Protein AF-A0A7C7QUJ0-F1 (afdb_monomer_lite)

Secondary structure (DSSP, 8-state):
---------EEEEEE-TT--EEEEEEEETTEEEE-SEEEEEEEEEETTEEEEEEEEE-TTS-EEEEEEE--

pLDDT: mean 93.51, std 7.29, range [60.56, 98.56]

Structure (mmCIF, N/CA/C/O backbone):
data_AF-A0A7C7QUJ0-F1
#
_entry.id   AF-A0A7C7QUJ0-F1
#
loop_
_atom_site.group_PDB
_atom_site.id
_atom_site.type_symbol
_atom_site.label_atom_id
_atom_site.label_alt_id
_atom_site.label_comp_id
_atom_site.label_asym_id
_atom_site.label_entity_id
_atom_site.label_seq_id
_atom_site.pdbx_PDB_ins_code
_atom_site.Cartn_x
_atom_site.Cartn_y
_atom_site.Cartn_z
_atom_site.occupancy
_atom_site.B_iso_or_equiv
_atom_site.auth_seq_id
_atom_site.auth_comp_id
_atom_site.auth_asym_id
_atom_site.auth_atom_id
_atom_site.pdbx_PDB_model_num
ATOM 1 N N . MET A 1 1 ? 9.678 0.182 18.046 1.00 60.56 1 MET A N 1
ATOM 2 C CA . MET A 1 1 ? 10.198 -1.184 17.821 1.00 60.56 1 MET A CA 1
ATOM 3 C C . MET A 1 1 ? 9.785 -1.578 16.418 1.00 60.56 1 MET A C 1
ATOM 5 O O . MET A 1 1 ? 8.594 -1.547 16.149 1.00 60.56 1 MET A O 1
ATOM 9 N N . ILE A 1 2 ? 10.732 -1.855 15.523 1.00 65.75 2 ILE A N 1
ATOM 10 C CA . ILE A 1 2 ? 10.419 -2.372 14.185 1.00 65.75 2 ILE A CA 1
ATOM 11 C C . ILE A 1 2 ? 10.301 -3.889 14.319 1.00 65.75 2 ILE A C 1
ATOM 13 O O . ILE A 1 2 ? 11.204 -4.524 14.863 1.00 65.75 2 ILE A O 1
ATOM 17 N N . LYS A 1 3 ? 9.176 -4.454 13.882 1.00 79.31 3 LYS A N 1
ATOM 18 C CA . LYS A 1 3 ? 8.961 -5.900 13.825 1.00 79.31 3 LYS A CA 1
ATOM 19 C C . LYS A 1 3 ? 8.760 -6.279 12.368 1.00 79.31 3 LYS A C 1
ATOM 21 O O . LYS A 1 3 ? 7.771 -5.872 11.768 1.00 79.31 3 LYS A O 1
ATOM 26 N N . THR A 1 4 ? 9.672 -7.074 11.825 1.00 73.81 4 THR A N 1
ATOM 27 C CA . THR A 1 4 ? 9.519 -7.616 10.476 1.00 73.81 4 THR A CA 1
ATOM 28 C C . THR A 1 4 ? 8.491 -8.739 10.509 1.00 73.81 4 THR A C 1
ATOM 30 O O . THR A 1 4 ? 8.624 -9.701 11.269 1.00 73.81 4 THR A O 1
ATOM 33 N N . VAL A 1 5 ? 7.442 -8.597 9.706 1.00 76.25 5 VAL A N 1
ATOM 34 C CA . VAL A 1 5 ? 6.397 -9.603 9.522 1.00 76.25 5 VAL A CA 1
ATOM 35 C C . VAL A 1 5 ? 6.256 -9.827 8.020 1.00 76.25 5 VAL A C 1
ATOM 37 O O . VAL A 1 5 ? 5.565 -9.076 7.346 1.00 76.25 5 VAL A O 1
ATOM 40 N N . ASN A 1 6 ? 6.901 -10.871 7.500 1.00 82.06 6 ASN A N 1
ATOM 41 C CA . ASN A 1 6 ? 6.771 -11.279 6.097 1.00 82.06 6 ASN A CA 1
ATOM 42 C C . ASN A 1 6 ? 5.529 -12.163 5.932 1.00 82.06 6 ASN A C 1
ATOM 44 O O . ASN A 1 6 ? 5.635 -13.366 5.704 1.00 82.06 6 ASN A O 1
ATOM 48 N N . ALA A 1 7 ? 4.347 -11.583 6.146 1.00 89.94 7 ALA A N 1
ATOM 49 C CA . ALA A 1 7 ? 3.075 -12.284 6.008 1.00 89.94 7 ALA A CA 1
ATOM 50 C C . ALA A 1 7 ? 2.267 -11.698 4.844 1.00 89.94 7 ALA A C 1
ATOM 52 O O . ALA A 1 7 ? 2.202 -10.474 4.720 1.00 89.94 7 ALA A O 1
ATOM 53 N N . PRO A 1 8 ? 1.610 -12.539 4.027 1.00 93.38 8 PRO A N 1
ATOM 54 C CA . PRO A 1 8 ? 0.722 -12.045 2.987 1.00 93.38 8 PRO A CA 1
ATOM 55 C C . PRO A 1 8 ? -0.464 -11.294 3.606 1.00 93.38 8 PRO A C 1
ATOM 57 O O . PRO A 1 8 ? -1.009 -11.693 4.641 1.00 93.38 8 PRO A O 1
ATOM 60 N N . VAL A 1 9 ? -0.872 -10.214 2.944 1.00 96.25 9 VAL A N 1
ATOM 61 C CA . VAL A 1 9 ? -2.024 -9.381 3.306 1.00 96.25 9 VAL A CA 1
ATOM 62 C C . VAL A 1 9 ? -2.864 -9.103 2.066 1.00 96.25 9 VAL A C 1
ATOM 64 O O . VAL A 1 9 ? -2.343 -9.059 0.953 1.00 96.25 9 VAL A O 1
ATOM 67 N N . SER A 1 10 ? -4.166 -8.896 2.246 1.00 97.25 10 SER A N 1
ATOM 68 C CA . SER A 1 10 ? -5.012 -8.353 1.178 1.00 97.25 10 SER A CA 1
ATOM 69 C C . SER A 1 10 ? -4.972 -6.833 1.244 1.00 97.25 10 SER A C 1
ATOM 71 O O . SER A 1 10 ? -5.080 -6.277 2.334 1.00 97.25 10 SER A O 1
ATOM 73 N N . VAL A 1 11 ? -4.830 -6.164 0.103 1.00 97.62 11 VAL A N 1
ATOM 74 C CA . VAL A 1 11 ? -4.722 -4.701 0.028 1.00 97.62 11 VAL A CA 1
ATOM 75 C C . VAL A 1 11 ? -5.838 -4.156 -0.850 1.00 97.62 11 VAL A C 1
ATOM 77 O O . VAL A 1 11 ? -6.073 -4.654 -1.949 1.00 97.62 11 VAL A O 1
ATOM 80 N N . GLU A 1 12 ? -6.502 -3.115 -0.366 1.00 98.38 12 GLU A N 1
ATOM 81 C CA . GLU A 1 12 ? -7.371 -2.261 -1.166 1.00 98.38 12 GLU A CA 1
ATOM 82 C C . GLU A 1 12 ? -6.565 -1.049 -1.624 1.00 98.38 12 GLU A C 1
ATOM 84 O O . GLU A 1 12 ? -5.834 -0.444 -0.833 1.00 98.38 12 GLU A O 1
ATOM 89 N N . ALA A 1 13 ? -6.693 -0.685 -2.897 1.00 97.31 13 ALA A N 1
ATOM 90 C CA . ALA A 1 13 ? -5.984 0.449 -3.463 1.00 97.31 13 ALA A CA 1
ATOM 91 C C . ALA A 1 13 ? -6.865 1.242 -4.423 1.00 97.31 13 ALA A C 1
ATOM 93 O O . ALA A 1 13 ? -7.703 0.691 -5.139 1.00 97.31 13 ALA A O 1
ATOM 94 N N . ARG A 1 14 ? -6.624 2.551 -4.461 1.00 97.06 14 ARG A N 1
ATOM 95 C CA . ARG A 1 14 ? -7.179 3.465 -5.452 1.00 97.06 14 ARG A CA 1
ATOM 96 C C . ARG A 1 14 ? -6.148 3.705 -6.545 1.00 97.06 14 ARG A C 1
ATOM 98 O O . ARG A 1 14 ? -4.995 4.011 -6.247 1.00 97.06 14 ARG A O 1
ATOM 105 N N . PHE A 1 15 ? -6.608 3.627 -7.783 1.00 96.12 15 PHE A N 1
ATOM 106 C CA . PHE A 1 15 ? -5.895 4.102 -8.959 1.00 96.12 15 PHE A CA 1
ATOM 107 C C . PHE A 1 15 ? -6.421 5.498 -9.279 1.00 96.12 15 PHE A C 1
ATOM 109 O O . PHE A 1 15 ? -7.635 5.712 -9.240 1.00 96.12 15 PHE A O 1
ATOM 116 N N . ASP A 1 16 ? -5.531 6.446 -9.535 1.00 95.12 16 ASP A N 1
ATOM 117 C CA . ASP A 1 16 ? -5.918 7.753 -10.063 1.00 95.12 16 ASP A CA 1
ATOM 118 C C . ASP A 1 16 ? -5.771 7.819 -11.590 1.00 95.12 16 ASP A C 1
ATOM 120 O O . ASP A 1 16 ? -5.376 6.852 -12.243 1.00 95.12 16 ASP A O 1
ATOM 124 N N . GLU A 1 17 ? -6.145 8.965 -12.160 1.00 96.44 17 GLU A N 1
ATOM 125 C CA . GLU A 1 17 ? -6.112 9.221 -13.606 1.00 96.44 17 GLU A CA 1
ATOM 126 C C . GLU A 1 17 ? -4.688 9.167 -14.189 1.00 96.44 17 GLU A C 1
ATOM 128 O O . GLU A 1 17 ? -4.523 8.923 -15.383 1.00 96.44 17 GLU A O 1
ATOM 133 N N . GLU A 1 18 ? -3.661 9.337 -13.351 1.00 95.06 18 GLU A N 1
ATOM 134 C CA . GLU A 1 18 ? -2.244 9.239 -13.723 1.00 95.06 18 GLU A CA 1
ATOM 135 C C . GLU A 1 18 ? -1.711 7.798 -13.610 1.00 95.06 18 GLU A C 1
ATOM 137 O O . GLU A 1 18 ? -0.566 7.519 -13.971 1.00 95.06 18 GLU A O 1
ATOM 142 N N . GLY A 1 19 ? -2.539 6.860 -13.136 1.00 91.06 19 GLY A N 1
ATOM 143 C CA . GLY A 1 19 ? -2.178 5.459 -12.934 1.00 91.06 19 GLY A CA 1
ATOM 144 C C . GLY A 1 19 ? -1.419 5.197 -11.632 1.00 91.06 19 GLY A C 1
ATOM 145 O O . GLY A 1 19 ? -0.903 4.093 -11.438 1.00 91.06 19 GLY A O 1
ATOM 146 N N . THR A 1 20 ? -1.352 6.168 -10.719 1.00 91.00 20 THR A N 1
ATOM 147 C CA . THR A 1 20 ? -0.714 5.973 -9.417 1.00 91.00 20 THR A CA 1
ATOM 148 C C . THR A 1 20 ? -1.578 5.071 -8.547 1.00 91.00 20 THR A C 1
ATOM 150 O O . THR A 1 20 ? -2.753 5.338 -8.293 1.00 91.00 20 THR A O 1
ATOM 153 N N . VAL A 1 21 ? -0.963 4.010 -8.025 1.00 93.62 21 VAL A N 1
ATOM 154 C CA . VAL A 1 21 ? -1.599 3.091 -7.078 1.00 93.62 21 VAL A CA 1
ATOM 155 C C . VAL A 1 21 ? -1.362 3.588 -5.657 1.00 93.62 21 VAL A C 1
ATOM 157 O O . VAL A 1 21 ? -0.223 3.682 -5.188 1.00 93.62 21 VAL A O 1
ATOM 160 N N . THR A 1 22 ? -2.442 3.909 -4.952 1.00 96.38 22 THR A N 1
ATOM 161 C CA . THR A 1 22 ? -2.396 4.350 -3.554 1.00 96.38 22 THR A CA 1
ATOM 162 C C . THR A 1 22 ? -3.184 3.382 -2.678 1.00 96.38 22 THR A C 1
ATOM 164 O O . THR A 1 22 ? -4.399 3.277 -2.858 1.00 96.38 22 THR A O 1
ATOM 167 N N . PRO A 1 23 ? -2.541 2.675 -1.731 1.00 98.06 23 PRO A N 1
ATOM 168 C CA . PRO A 1 23 ? -3.251 1.778 -0.831 1.00 98.06 23 PRO A CA 1
ATOM 169 C C . PRO A 1 23 ? -4.152 2.581 0.118 1.00 98.06 23 PRO A C 1
ATOM 171 O O . PRO A 1 23 ? -3.759 3.632 0.625 1.00 98.06 23 PRO A O 1
ATOM 174 N N . THR A 1 24 ? -5.363 2.085 0.357 1.00 98.50 24 THR A N 1
ATOM 175 C CA . THR A 1 24 ? -6.379 2.724 1.212 1.00 98.50 24 THR A CA 1
ATOM 176 C C . THR A 1 24 ? -6.692 1.905 2.460 1.00 98.50 24 THR A C 1
ATOM 178 O O . THR A 1 24 ? -7.062 2.461 3.495 1.00 98.50 24 THR A O 1
ATOM 181 N N . ALA A 1 25 ? -6.519 0.586 2.387 1.00 98.56 25 ALA A N 1
ATOM 182 C CA . ALA A 1 25 ? -6.618 -0.314 3.525 1.00 98.56 25 ALA A CA 1
ATOM 183 C C . ALA A 1 25 ? -5.834 -1.603 3.262 1.00 98.56 25 ALA A C 1
ATOM 185 O O . ALA A 1 25 ? -5.587 -1.973 2.113 1.00 98.56 25 ALA A O 1
ATOM 186 N N . PHE A 1 26 ? -5.486 -2.319 4.326 1.00 98.19 26 PHE A N 1
ATOM 187 C CA . PHE A 1 26 ? -5.030 -3.702 4.225 1.00 98.19 26 PHE A CA 1
ATOM 188 C C . PHE A 1 26 ? -5.700 -4.576 5.283 1.00 98.19 26 PHE A C 1
ATOM 190 O O . PHE A 1 26 ? -6.035 -4.113 6.372 1.00 98.19 26 PHE A O 1
ATOM 197 N N . THR A 1 27 ? -5.894 -5.854 4.970 1.00 97.81 27 THR A N 1
ATOM 198 C CA . THR A 1 27 ? -6.449 -6.848 5.889 1.00 97.81 27 THR A CA 1
ATOM 199 C C . THR A 1 27 ? -5.392 -7.889 6.217 1.00 97.81 27 THR A C 1
ATOM 201 O O . THR A 1 27 ? -4.866 -8.569 5.334 1.00 97.81 27 THR A O 1
ATOM 204 N N . TRP A 1 28 ? -5.100 -8.025 7.508 1.00 95.44 28 TRP A N 1
ATOM 205 C CA . TRP A 1 28 ? -4.126 -8.963 8.050 1.00 95.44 28 TRP A CA 1
ATOM 206 C C . TRP A 1 28 ? -4.729 -9.698 9.248 1.00 95.44 28 TRP A C 1
ATOM 208 O O . TRP A 1 28 ? -5.299 -9.078 10.143 1.00 95.44 28 TRP A O 1
ATOM 218 N N . GLN A 1 29 ? -4.641 -11.032 9.248 1.00 93.81 29 GLN A N 1
ATOM 219 C CA . GLN A 1 29 ? -5.211 -11.902 10.293 1.00 93.81 29 GLN A CA 1
ATOM 220 C C . GLN A 1 29 ? -6.696 -11.617 10.602 1.00 93.81 29 GLN A C 1
ATOM 222 O O . GLN A 1 29 ? -7.122 -11.630 11.753 1.00 93.81 29 GLN A O 1
ATOM 227 N N . GLY A 1 30 ? -7.490 -11.332 9.565 1.00 95.56 30 GLY A N 1
ATOM 228 C CA . GLY A 1 30 ? -8.922 -11.040 9.701 1.00 95.56 30 GLY A CA 1
ATOM 229 C C . GLY A 1 30 ? -9.245 -9.649 10.254 1.00 95.56 30 GLY A C 1
ATOM 230 O O . GLY A 1 30 ? -10.418 -9.332 10.429 1.00 95.56 30 GLY A O 1
ATOM 231 N N . ARG A 1 31 ? -8.235 -8.805 10.505 1.00 96.06 31 ARG A N 1
ATOM 232 C CA . ARG A 1 31 ? -8.413 -7.407 10.903 1.00 96.06 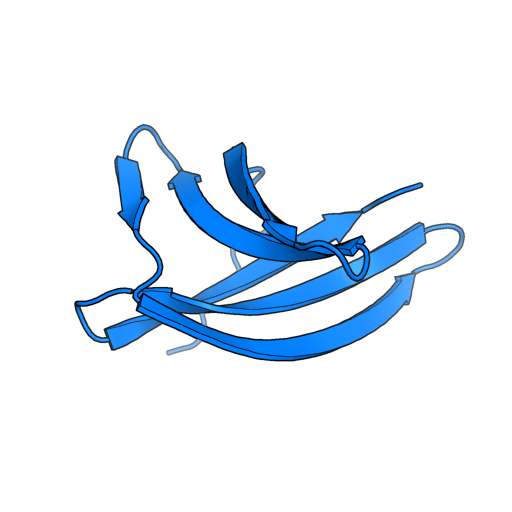31 ARG A CA 1
ATOM 233 C C . ARG A 1 31 ? -8.052 -6.475 9.755 1.00 96.06 31 ARG A C 1
ATOM 235 O O . ARG A 1 31 ? -6.966 -6.572 9.188 1.00 96.06 31 ARG A O 1
ATOM 242 N N . THR A 1 32 ? -8.953 -5.548 9.457 1.00 98.00 32 THR A N 1
ATOM 243 C CA . THR A 1 32 ? -8.727 -4.481 8.480 1.00 98.00 32 THR A CA 1
ATOM 244 C C . THR A 1 32 ? -8.127 -3.255 9.159 1.00 98.00 32 THR A C 1
ATOM 246 O O . THR A 1 32 ? -8.580 -2.821 10.221 1.00 98.00 32 THR A O 1
ATOM 249 N N . TYR A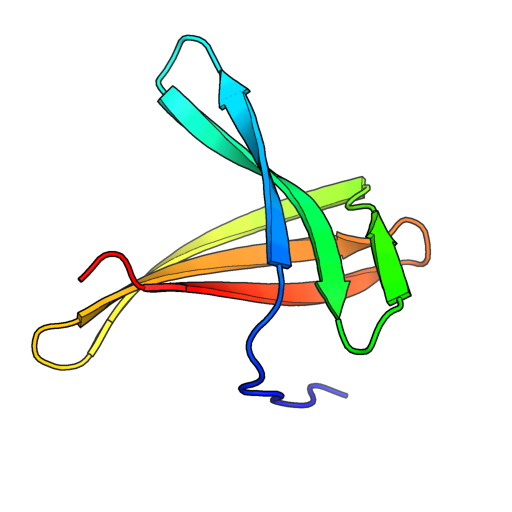 1 33 ? -7.103 -2.701 8.527 1.00 97.94 33 TYR A N 1
ATOM 250 C CA . TYR A 1 33 ? -6.399 -1.494 8.921 1.00 97.94 33 TYR A CA 1
ATOM 251 C C . TYR A 1 33 ? -6.586 -0.460 7.815 1.00 97.94 33 TYR A C 1
ATOM 253 O O . TYR A 1 33 ? -6.093 -0.633 6.701 1.00 97.94 33 TYR A O 1
ATOM 261 N N . HIS A 1 34 ? -7.316 0.611 8.121 1.00 98.50 34 HIS A N 1
ATOM 262 C CA . HIS A 1 34 ? -7.441 1.750 7.217 1.00 98.50 34 HIS A CA 1
ATOM 263 C C . HIS A 1 34 ? -6.156 2.573 7.225 1.00 98.50 34 HIS A C 1
ATOM 265 O O . HIS A 1 34 ? -5.523 2.736 8.271 1.00 98.50 34 HIS A O 1
ATOM 271 N N . ILE A 1 35 ? -5.793 3.099 6.059 1.00 98.50 35 ILE A N 1
ATOM 272 C CA . ILE A 1 35 ? -4.596 3.912 5.867 1.00 98.50 35 ILE A CA 1
ATOM 273 C C . ILE A 1 35 ? -5.009 5.382 5.873 1.00 98.50 35 ILE A C 1
ATOM 275 O O . ILE A 1 35 ? -5.858 5.801 5.088 1.00 98.50 35 ILE A O 1
ATOM 279 N N . SER A 1 36 ? -4.422 6.162 6.777 1.00 98.25 36 SER 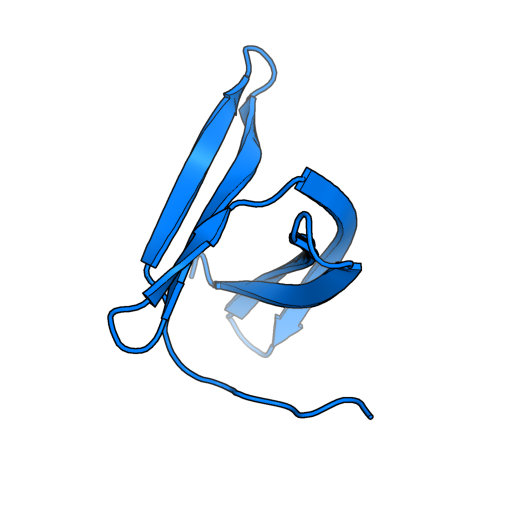A N 1
ATOM 280 C CA . SER A 1 36 ? -4.607 7.613 6.852 1.00 98.25 36 SER A CA 1
ATOM 281 C C . SER A 1 36 ? -3.555 8.381 6.062 1.00 98.25 36 SER A C 1
ATOM 283 O O . SER A 1 36 ? -3.834 9.494 5.629 1.00 98.25 36 SER A O 1
ATOM 285 N N . ASP A 1 37 ? -2.357 7.814 5.896 1.00 98.12 37 ASP A N 1
ATOM 286 C CA . ASP A 1 37 ? -1.271 8.454 5.157 1.00 98.12 37 ASP A CA 1
ATOM 287 C C . ASP A 1 37 ? -0.354 7.429 4.477 1.00 98.12 37 ASP A C 1
ATOM 289 O O . ASP A 1 37 ? -0.161 6.314 4.974 1.00 98.12 37 ASP A O 1
ATOM 293 N N . VAL A 1 38 ? 0.225 7.824 3.343 1.00 97.81 38 VAL A N 1
ATOM 294 C CA . VAL A 1 38 ? 1.209 7.038 2.592 1.00 97.81 38 VAL A CA 1
ATOM 295 C C . VAL A 1 38 ? 2.479 7.861 2.454 1.00 97.81 38 VAL A C 1
ATOM 297 O O . VAL A 1 38 ? 2.522 8.863 1.742 1.00 97.81 38 VAL A O 1
ATOM 300 N N . GLY A 1 39 ? 3.530 7.398 3.119 1.00 96.50 39 GLY A N 1
ATOM 301 C CA . GLY A 1 39 ? 4.832 8.038 3.130 1.00 96.50 39 GLY A CA 1
ATOM 302 C C . GLY A 1 39 ? 5.712 7.614 1.955 1.00 96.50 39 GLY A C 1
ATOM 303 O O . GLY A 1 39 ? 5.297 7.539 0.795 1.00 96.50 39 GLY A O 1
ATOM 304 N N . ARG A 1 40 ? 6.986 7.358 2.270 1.00 96.44 40 ARG A N 1
ATOM 305 C CA . ARG A 1 40 ? 8.003 7.012 1.274 1.00 96.44 40 ARG A CA 1
ATOM 306 C C . ARG A 1 40 ? 7.603 5.753 0.503 1.00 96.44 40 ARG A C 1
ATOM 308 O O . ARG A 1 40 ? 7.191 4.756 1.091 1.00 96.44 40 ARG A O 1
ATOM 315 N N . ARG A 1 41 ? 7.816 5.807 -0.809 1.00 96.62 41 ARG A N 1
ATOM 316 C CA . ARG A 1 41 ? 7.751 4.673 -1.731 1.00 96.62 41 ARG A CA 1
ATOM 317 C C . ARG A 1 41 ? 9.152 4.382 -2.255 1.00 96.62 41 ARG A C 1
ATOM 319 O O . ARG A 1 41 ? 9.927 5.319 -2.458 1.00 96.62 41 ARG A O 1
ATOM 326 N N . TRP A 1 42 ? 9.484 3.115 -2.453 1.00 95.81 42 TRP A N 1
ATOM 327 C CA . TRP A 1 42 ? 10.741 2.712 -3.081 1.00 95.81 42 TRP A CA 1
ATOM 328 C C . TRP A 1 42 ? 10.577 1.389 -3.820 1.00 95.81 42 TRP A C 1
ATOM 330 O O . TRP A 1 42 ? 9.564 0.702 -3.698 1.00 95.81 42 TRP A O 1
ATOM 340 N N . THR A 1 43 ? 11.571 1.063 -4.635 1.00 95.94 43 THR A N 1
ATOM 341 C CA . THR A 1 43 ? 11.623 -0.196 -5.366 1.00 95.94 43 THR A CA 1
ATOM 342 C C . THR A 1 43 ? 12.934 -0.881 -5.050 1.00 95.94 43 THR A C 1
ATOM 344 O O . THR A 1 43 ? 13.981 -0.233 -5.049 1.00 95.94 43 THR A O 1
ATOM 347 N N . GLU A 1 44 ? 12.861 -2.180 -4.811 1.00 95.06 44 GLU A N 1
ATOM 348 C CA . GLU A 1 44 ? 14.013 -3.053 -4.651 1.00 95.06 44 GLU A CA 1
ATOM 349 C C . GLU A 1 44 ? 13.988 -4.133 -5.735 1.00 95.06 44 GLU A C 1
ATOM 351 O O . GLU A 1 44 ? 12.947 -4.445 -6.320 1.00 95.06 44 GLU A O 1
ATOM 356 N N . THR A 1 45 ? 15.162 -4.651 -6.072 1.00 94.25 45 THR A N 1
ATOM 357 C CA . THR A 1 45 ? 15.302 -5.782 -6.988 1.00 94.25 45 THR A CA 1
ATOM 358 C C . THR A 1 45 ? 15.934 -6.928 -6.221 1.00 94.25 45 THR A C 1
ATOM 360 O O . THR A 1 45 ? 17.080 -6.817 -5.789 1.00 94.25 45 THR A O 1
ATOM 363 N N . GLU A 1 46 ?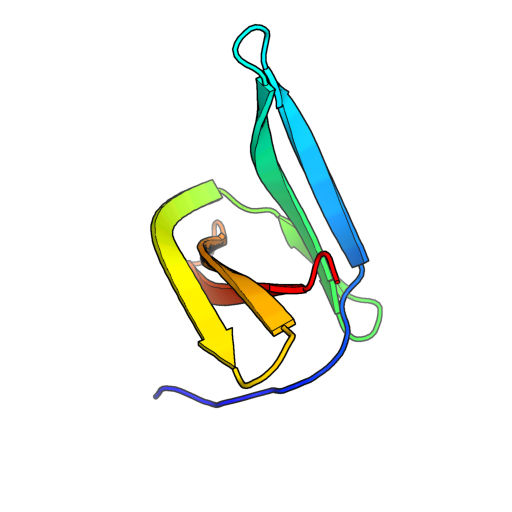 15.192 -8.022 -6.073 1.00 90.88 46 GLU A N 1
ATOM 364 C CA . GLU A 1 46 ? 15.637 -9.238 -5.397 1.00 90.88 46 GLU A CA 1
ATOM 365 C C . GLU A 1 46 ? 15.656 -10.391 -6.409 1.00 90.88 46 GLU A C 1
ATOM 367 O O . GLU A 1 46 ? 14.652 -11.044 -6.691 1.00 90.88 46 GLU A O 1
ATOM 372 N N . GLY A 1 47 ? 16.817 -10.607 -7.031 1.00 90.19 47 GLY A N 1
ATOM 373 C CA . GLY A 1 47 ? 16.948 -11.569 -8.126 1.00 90.19 47 GLY A CA 1
ATOM 374 C C . GLY A 1 47 ? 16.058 -11.183 -9.319 1.00 90.19 47 GLY A C 1
ATOM 375 O O . GLY A 1 47 ? 16.225 -10.082 -9.845 1.00 90.19 47 GLY A O 1
ATOM 376 N N . PRO A 1 48 ? 15.146 -12.062 -9.784 1.00 90.06 48 PRO A N 1
ATOM 377 C CA . PRO A 1 48 ? 14.207 -11.724 -10.851 1.00 90.06 48 PRO A CA 1
ATOM 378 C C . PRO A 1 48 ? 13.043 -10.848 -10.367 1.00 90.06 48 PRO A C 1
ATOM 380 O O . PRO A 1 48 ? 12.296 -10.345 -11.205 1.00 90.06 48 PRO A O 1
ATOM 383 N N . HIS A 1 49 ? 12.878 -10.675 -9.051 1.00 90.94 49 HIS A N 1
ATOM 384 C CA . HIS A 1 49 ? 11.717 -10.012 -8.481 1.00 90.94 49 HIS A CA 1
ATOM 385 C C . HIS A 1 49 ? 11.901 -8.500 -8.421 1.00 90.94 49 HIS A C 1
ATOM 387 O O . HIS A 1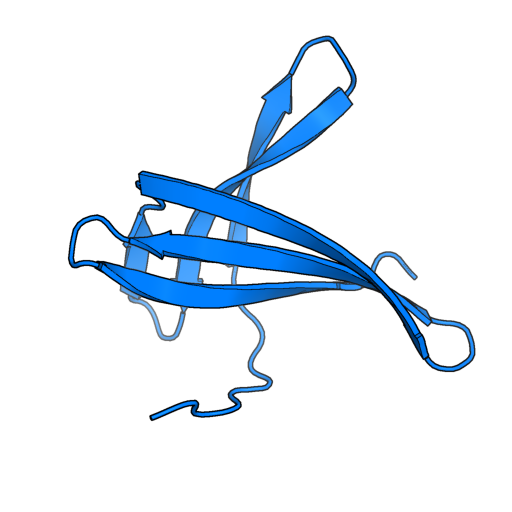 49 ? 12.928 -7.999 -7.949 1.00 90.94 49 HIS A O 1
ATOM 393 N N . ARG A 1 50 ? 10.877 -7.761 -8.855 1.00 93.81 50 ARG A N 1
ATOM 394 C CA . ARG A 1 50 ? 10.789 -6.312 -8.656 1.00 93.81 50 ARG A CA 1
ATOM 395 C C . ARG A 1 50 ? 9.772 -6.014 -7.562 1.00 93.81 50 ARG A C 1
ATOM 397 O O . ARG A 1 50 ? 8.563 -6.105 -7.778 1.00 93.81 50 ARG A O 1
ATOM 404 N N . LEU A 1 51 ? 10.289 -5.624 -6.402 1.00 95.31 51 LEU A N 1
ATOM 405 C CA . LEU A 1 51 ? 9.503 -5.367 -5.205 1.00 95.31 51 LEU A CA 1
ATOM 406 C C . LEU A 1 51 ? 9.177 -3.879 -5.093 1.00 95.31 51 LEU A C 1
ATOM 408 O O . LEU A 1 51 ? 10.058 -3.019 -5.153 1.00 95.31 51 LEU A O 1
ATOM 412 N N . HIS A 1 52 ? 7.898 -3.567 -4.928 1.00 95.25 52 HIS A N 1
ATOM 413 C CA . HIS A 1 52 ? 7.387 -2.215 -4.749 1.00 95.25 52 HIS A CA 1
ATOM 414 C C . HIS A 1 52 ? 6.972 -2.017 -3.298 1.00 95.25 52 HIS A C 1
ATOM 416 O O . HIS A 1 52 ? 6.001 -2.610 -2.832 1.00 95.25 52 HIS A O 1
ATOM 422 N N . HIS A 1 53 ? 7.687 -1.149 -2.595 1.00 96.25 53 HIS A N 1
ATOM 423 C CA . HIS A 1 53 ? 7.483 -0.913 -1.177 1.00 96.25 53 HIS A CA 1
ATOM 424 C C . HIS A 1 53 ? 6.840 0.448 -0.933 1.00 96.25 53 HIS A C 1
ATOM 426 O O . HIS A 1 53 ? 7.126 1.435 -1.625 1.00 96.25 53 HIS A O 1
ATOM 432 N N . CYS A 1 54 ? 6.004 0.524 0.099 1.00 96.69 54 CYS A N 1
ATOM 433 C CA . CYS A 1 54 ? 5.510 1.790 0.618 1.00 96.69 54 CYS A CA 1
ATOM 434 C C . CYS A 1 54 ? 5.338 1.760 2.137 1.00 96.69 54 CYS A C 1
ATOM 436 O O . CYS A 1 54 ? 4.896 0.767 2.717 1.00 96.69 54 CYS A O 1
ATOM 438 N N . LEU A 1 55 ? 5.673 2.882 2.775 1.00 97.62 55 LEU A N 1
ATOM 439 C CA . LEU A 1 55 ? 5.367 3.125 4.179 1.00 97.62 55 LEU A CA 1
ATOM 440 C C . LEU A 1 55 ? 3.937 3.656 4.289 1.00 97.62 55 LEU A C 1
ATOM 442 O O . LEU A 1 55 ? 3.603 4.660 3.661 1.00 97.62 55 LEU A O 1
ATOM 446 N N . VAL A 1 56 ? 3.115 3.023 5.117 1.00 97.88 56 VAL A N 1
ATOM 447 C CA . VAL A 1 56 ? 1.736 3.442 5.379 1.00 97.88 56 VAL A CA 1
ATOM 448 C C . VAL A 1 56 ? 1.534 3.713 6.860 1.00 97.88 56 VAL A C 1
ATOM 450 O O . VAL A 1 56 ? 2.177 3.098 7.714 1.00 97.88 56 VAL A O 1
ATOM 453 N N . MET A 1 57 ? 0.630 4.635 7.163 1.00 98.38 57 MET A N 1
ATOM 454 C CA . MET A 1 57 ? 0.234 4.970 8.523 1.00 98.38 57 MET A CA 1
AT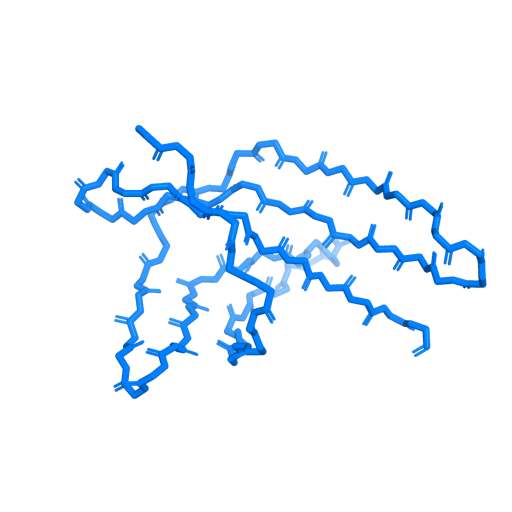OM 455 C C . MET A 1 57 ? -1.262 4.749 8.695 1.00 98.38 57 MET A C 1
ATOM 457 O O . MET A 1 57 ? -2.057 5.056 7.809 1.00 98.38 57 MET A O 1
ATOM 461 N N . THR A 1 58 ? -1.639 4.223 9.849 1.00 97.94 58 THR A N 1
ATOM 462 C CA . THR A 1 58 ? -3.035 4.103 10.276 1.00 97.94 58 THR A CA 1
ATOM 463 C C . THR A 1 58 ? -3.470 5.344 11.063 1.00 97.94 58 THR A C 1
ATOM 465 O O . THR A 1 58 ? -2.617 6.048 11.608 1.00 97.94 58 THR A O 1
ATOM 468 N N . PRO A 1 59 ? -4.783 5.592 11.229 1.00 97.94 59 PRO A N 1
ATOM 469 C CA . PRO A 1 59 ? -5.276 6.700 12.049 1.00 97.94 59 PRO A CA 1
ATOM 470 C C . PRO A 1 59 ? -4.780 6.701 13.505 1.00 97.94 59 PRO A C 1
ATOM 472 O O . PRO A 1 59 ? -4.715 7.757 14.126 1.00 97.94 59 PRO A O 1
ATOM 475 N N . SER A 1 60 ? -4.426 5.535 14.061 1.00 96.00 60 SER A N 1
ATOM 476 C CA . SER A 1 60 ? -3.835 5.392 15.402 1.00 96.00 60 SER A CA 1
ATOM 477 C C . SER A 1 60 ? -2.348 5.769 15.458 1.00 96.00 60 SER A C 1
ATOM 479 O O . SER A 1 60 ? -1.758 5.748 16.537 1.00 96.00 60 SER A O 1
ATOM 481 N N . GLY A 1 61 ? -1.729 6.110 14.324 1.00 95.56 61 GLY A N 1
ATOM 482 C CA . GLY A 1 61 ? -0.302 6.415 14.213 1.00 95.56 61 GLY A CA 1
ATOM 483 C C . GLY A 1 61 ? 0.593 5.180 14.088 1.00 95.56 61 GLY A C 1
ATOM 484 O O . GLY A 1 61 ? 1.817 5.312 14.069 1.00 95.56 61 GLY A O 1
ATOM 485 N N . GLU A 1 62 ? 0.023 3.973 13.991 1.00 95.44 62 GLU A N 1
ATOM 486 C CA . GLU A 1 62 ? 0.805 2.764 13.710 1.00 95.44 62 GLU A CA 1
ATOM 487 C C . GLU A 1 62 ? 1.317 2.816 12.269 1.00 95.44 62 GLU A C 1
ATOM 489 O O . GLU A 1 62 ? 0.568 3.175 11.357 1.00 95.44 62 GLU A O 1
ATOM 494 N N . THR A 1 63 ? 2.582 2.445 12.073 1.00 96.00 63 THR A N 1
ATOM 495 C CA . THR A 1 63 ? 3.247 2.457 10.766 1.00 96.00 63 THR A CA 1
ATOM 496 C C . THR A 1 63 ? 3.571 1.043 10.310 1.00 96.00 63 THR A C 1
ATOM 498 O O . THR A 1 63 ? 4.002 0.205 11.103 1.00 96.00 63 THR A O 1
ATOM 501 N N . PHE A 1 64 ? 3.364 0.789 9.021 1.00 96.06 64 PHE A N 1
ATOM 502 C CA . PHE A 1 64 ? 3.603 -0.501 8.387 1.00 96.06 64 PHE A CA 1
ATOM 503 C C . PHE A 1 64 ? 4.327 -0.304 7.064 1.00 96.06 64 PHE A C 1
ATOM 505 O O . PHE A 1 64 ? 4.148 0.707 6.387 1.00 96.06 64 PHE A O 1
ATOM 512 N N . GLU A 1 65 ? 5.117 -1.297 6.683 1.00 96.31 65 GLU A N 1
ATOM 513 C CA . GLU A 1 65 ? 5.626 -1.423 5.327 1.00 96.31 65 GLU A CA 1
ATOM 514 C C . GLU A 1 65 ? 4.750 -2.420 4.572 1.00 96.31 65 GLU A C 1
ATOM 516 O O . GLU A 1 65 ? 4.542 -3.541 5.037 1.00 96.31 65 GLU A O 1
ATOM 521 N N . LEU A 1 66 ? 4.229 -2.005 3.420 1.00 96.19 66 LEU A N 1
ATOM 522 C CA . LEU A 1 66 ? 3.603 -2.910 2.463 1.00 96.19 66 LEU A CA 1
ATOM 523 C C . LEU A 1 66 ? 4.577 -3.151 1.316 1.00 96.19 66 LEU A C 1
ATOM 525 O O . LEU A 1 66 ? 5.170 -2.200 0.805 1.00 96.19 66 LEU A O 1
ATOM 529 N N . CYS A 1 67 ? 4.691 -4.409 0.901 1.00 95.56 67 CYS A N 1
ATOM 530 C CA . CYS A 1 67 ? 5.484 -4.831 -0.243 1.00 95.56 67 CYS A CA 1
ATOM 531 C C . CYS A 1 67 ? 4.577 -5.531 -1.258 1.00 95.56 67 CYS A C 1
ATOM 533 O O . CYS A 1 67 ? 3.812 -6.430 -0.904 1.00 95.56 67 CYS A O 1
ATOM 535 N N . LEU A 1 68 ? 4.656 -5.092 -2.511 1.00 94.38 68 LEU A N 1
ATOM 536 C CA . LEU A 1 68 ? 4.012 -5.710 -3.659 1.00 94.38 68 LEU A CA 1
ATOM 537 C C . LEU A 1 68 ? 5.091 -6.281 -4.580 1.00 94.38 68 LEU A C 1
ATOM 539 O O . LEU A 1 68 ? 5.878 -5.528 -5.154 1.00 94.38 68 LEU A O 1
ATOM 543 N N . ASP A 1 69 ? 5.084 -7.598 -4.752 1.00 93.00 69 ASP A N 1
ATOM 544 C CA . ASP A 1 69 ? 5.812 -8.269 -5.826 1.00 93.00 69 ASP A CA 1
ATOM 545 C C . ASP A 1 69 ? 4.911 -8.343 -7.068 1.00 93.00 69 ASP A C 1
ATOM 547 O O . ASP A 1 69 ? 3.756 -8.759 -6.976 1.00 93.00 69 ASP A O 1
ATOM 551 N N . THR A 1 70 ? 5.419 -7.880 -8.210 1.00 84.00 70 THR A N 1
ATOM 552 C CA . THR A 1 70 ? 4.681 -7.830 -9.493 1.00 84.00 70 THR A CA 1
ATOM 553 C C . THR A 1 70 ? 5.169 -8.859 -10.511 1.00 84.00 70 THR A C 1
ATOM 555 O O . THR A 1 70 ? 4.746 -8.822 -11.669 1.00 84.00 70 THR A O 1
ATOM 558 N N . SER A 1 71 ? 6.083 -9.728 -10.085 1.00 81.88 71 SER A N 1
ATOM 559 C CA . SER A 1 71 ? 6.786 -10.699 -10.926 1.00 81.88 71 SER A CA 1
ATOM 560 C C . SER A 1 71 ? 5.984 -11.976 -11.156 1.00 81.88 71 SER A C 1
ATOM 562 O O . SER A 1 71 ? 5.093 -12.291 -10.333 1.00 81.88 71 SER A O 1
#

Sequence (71 aa):
MIKTVNAPVSVEARFDEEGTVTPTAFTWQGRTYHISDVGRRWTETEGPHRLHHCLVMTPSGETFELCLDTS

Foldseek 3Di:
DDDDDPDDKAWDWDQDPVRDTGTQWIADPNDIFGFPDKDDWDWDDDPPWIKTWIWTAGPVRDIDIDIDTPD

Radius of gyration: 12.44 Å; chains: 1; bounding box: 26×22×32 Å